Protein AF-A0A5E4MPP3-F1 (afdb_monomer_lite)

Radius of gyration: 23.1 Å; chains: 1; bounding box: 56×29×76 Å

Foldseek 3Di:
DDDDDDPPPPQPLVLLVVLLVLLVVLLVVLVVVLVVLVVVLVVLVVVLVVCVVVVNVVSNVVSVVVNVVSVVVSVVSVLLNVLSVVLSVVSVVQSVCCVVVVDGDDDPSNVVSLVVNCVPVSCVVVSVVSNVVVVVSVVVPPPPPPVPCVVPPD

Structure (mmCIF, N/CA/C/O backbone):
data_AF-A0A5E4MPP3-F1
#
_entry.id   AF-A0A5E4MPP3-F1
#
loop_
_atom_site.group_PDB
_atom_site.id
_atom_site.type_symbol
_atom_site.label_atom_id
_atom_site.label_alt_id
_atom_site.label_comp_id
_atom_site.label_asym_id
_atom_site.label_entity_id
_atom_site.label_seq_id
_atom_site.pdbx_PDB_ins_code
_atom_site.Cartn_x
_atom_site.Cartn_y
_atom_site.Cartn_z
_atom_site.occupancy
_atom_site.B_iso_or_equiv
_atom_site.auth_seq_id
_atom_site.auth_comp_id
_atom_site.auth_asym_id
_atom_site.auth_atom_id
_atom_site.pdbx_PDB_model_num
ATOM 1 N N . MET A 1 1 ? -1.060 10.242 -46.565 1.00 52.41 1 MET A N 1
ATOM 2 C CA . MET A 1 1 ? -0.555 8.881 -46.839 1.00 52.41 1 MET A CA 1
ATOM 3 C C . MET A 1 1 ? 0.912 8.825 -46.458 1.00 52.41 1 MET A C 1
ATOM 5 O O . MET A 1 1 ? 1.681 9.625 -46.965 1.00 52.41 1 MET A O 1
ATOM 9 N N . GLY A 1 2 ? 1.264 7.917 -45.549 1.00 46.19 2 GLY A N 1
ATOM 10 C CA . GLY A 1 2 ? 2.631 7.573 -45.166 1.00 46.19 2 GLY A CA 1
ATOM 11 C C . GLY A 1 2 ? 2.669 6.066 -44.947 1.00 46.19 2 GLY A C 1
ATOM 12 O O . GLY A 1 2 ? 2.294 5.573 -43.889 1.00 46.19 2 GLY A O 1
ATOM 13 N N . ILE A 1 3 ? 2.994 5.353 -46.019 1.00 59.06 3 ILE A N 1
ATOM 14 C CA . ILE A 1 3 ? 3.207 3.909 -46.103 1.00 59.06 3 ILE A CA 1
ATOM 15 C C . ILE A 1 3 ? 4.475 3.587 -45.306 1.00 59.06 3 ILE A C 1
ATOM 17 O O . ILE A 1 3 ? 5.528 4.059 -45.695 1.00 59.06 3 ILE A O 1
ATOM 21 N N . PHE A 1 4 ? 4.360 2.882 -44.176 1.00 52.72 4 PHE A N 1
ATOM 22 C CA . PHE A 1 4 ? 5.320 1.917 -43.597 1.00 52.72 4 PHE A CA 1
ATOM 23 C C . PHE A 1 4 ? 4.838 1.550 -42.182 1.00 52.72 4 PHE A C 1
ATOM 25 O O . PHE A 1 4 ? 5.167 2.173 -41.175 1.00 52.72 4 PHE A O 1
ATOM 32 N N . GLY A 1 5 ? 3.985 0.524 -42.132 1.00 47.00 5 GLY A N 1
ATOM 33 C CA . GLY A 1 5 ? 3.355 -0.009 -40.929 1.00 47.00 5 GLY A CA 1
ATOM 34 C C . GLY A 1 5 ? 4.298 -0.819 -40.039 1.00 47.00 5 GLY A C 1
ATOM 35 O O . GLY A 1 5 ? 4.277 -2.046 -40.054 1.00 47.00 5 GLY A O 1
ATOM 36 N N . LYS A 1 6 ? 5.045 -0.126 -39.182 1.00 43.94 6 LYS A N 1
ATOM 37 C CA . LYS A 1 6 ? 5.347 -0.590 -37.823 1.00 43.94 6 LYS A CA 1
ATOM 38 C C . LYS A 1 6 ? 5.128 0.609 -36.915 1.00 43.94 6 LYS A C 1
ATOM 40 O O . LYS A 1 6 ? 5.858 1.587 -37.025 1.00 43.94 6 LYS A O 1
ATOM 45 N N . SER A 1 7 ? 4.135 0.550 -36.026 1.00 42.84 7 SER A N 1
ATOM 46 C CA . SER A 1 7 ? 4.145 1.412 -34.840 1.00 42.84 7 SER A CA 1
ATOM 47 C C . SER A 1 7 ? 5.565 1.352 -34.265 1.00 42.84 7 SER A C 1
ATOM 49 O O . SER A 1 7 ? 6.038 0.223 -34.069 1.00 42.84 7 SER A O 1
ATOM 51 N N . PRO A 1 8 ? 6.274 2.478 -34.054 1.00 46.84 8 PRO A N 1
ATOM 52 C CA . PRO A 1 8 ? 7.592 2.422 -33.452 1.00 46.84 8 PRO A CA 1
ATOM 53 C C . PRO A 1 8 ? 7.406 1.661 -32.152 1.00 46.84 8 PRO A C 1
ATOM 55 O O . PRO A 1 8 ? 6.555 2.016 -31.336 1.00 46.84 8 PRO A O 1
ATOM 58 N N . SER A 1 9 ? 8.115 0.549 -32.004 1.00 55.56 9 SER A N 1
ATOM 59 C CA . SER A 1 9 ? 8.297 -0.068 -30.704 1.00 55.56 9 SER A CA 1
ATOM 60 C C . SER A 1 9 ? 8.661 1.061 -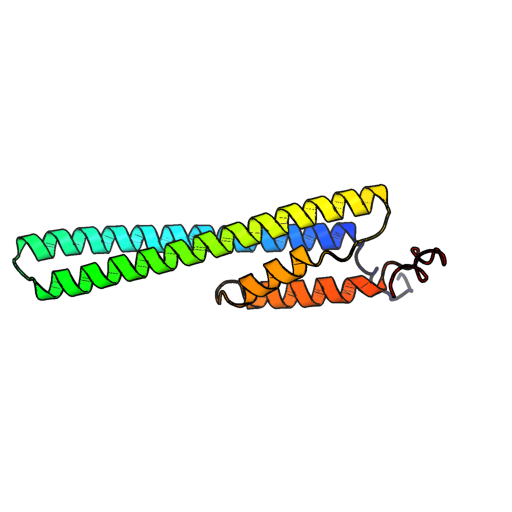29.745 1.00 55.56 9 SER A C 1
ATOM 62 O O . SER A 1 9 ? 9.710 1.670 -29.951 1.00 55.56 9 SER A O 1
ATOM 64 N N . ALA A 1 10 ? 7.749 1.420 -28.832 1.00 62.19 10 ALA A N 1
ATOM 65 C CA . ALA A 1 10 ? 7.869 2.651 -28.054 1.00 62.19 10 ALA A CA 1
ATOM 66 C C . ALA A 1 10 ? 9.286 2.765 -27.479 1.00 62.19 10 ALA A C 1
ATOM 68 O O . ALA A 1 10 ? 9.824 1.757 -27.010 1.00 62.19 10 ALA A O 1
ATOM 69 N N . ASP A 1 11 ? 9.896 3.951 -27.573 1.00 78.69 11 ASP A N 1
ATOM 70 C CA . ASP A 1 11 ? 11.254 4.191 -27.077 1.00 78.69 11 ASP A CA 1
ATOM 71 C C . ASP A 1 11 ? 11.355 3.623 -25.647 1.00 78.69 11 ASP A C 1
ATOM 73 O O . ASP A 1 11 ? 10.493 3.930 -24.814 1.00 78.69 11 ASP A O 1
ATOM 77 N N . PRO A 1 12 ? 12.359 2.785 -25.323 1.00 78.69 12 PRO A N 1
ATOM 78 C CA . PRO A 1 12 ? 12.563 2.274 -23.970 1.00 78.69 12 PRO A CA 1
ATOM 79 C C . PRO A 1 12 ? 12.476 3.357 -22.885 1.00 78.69 12 PRO A C 1
ATOM 81 O O . PRO A 1 12 ? 11.979 3.105 -21.786 1.00 78.69 12 PRO A O 1
ATOM 84 N N . LYS A 1 13 ? 12.892 4.594 -23.192 1.00 82.50 13 LYS A N 1
ATOM 85 C CA . LYS A 1 13 ? 12.751 5.735 -22.274 1.00 82.50 13 LYS A CA 1
ATOM 86 C C . LYS A 1 13 ? 11.291 6.128 -22.046 1.00 82.50 13 LYS A C 1
ATOM 88 O O . LYS A 1 13 ? 10.925 6.470 -20.921 1.00 82.50 13 LYS A O 1
ATOM 93 N N . GLU A 1 14 ? 10.459 6.107 -23.082 1.00 85.56 14 GLU A N 1
ATOM 94 C CA . GLU A 1 14 ? 9.022 6.378 -22.981 1.00 85.56 14 GLU A CA 1
ATOM 95 C C . GLU A 1 14 ? 8.295 5.267 -22.226 1.00 85.56 14 GLU A C 1
ATOM 97 O O . GLU A 1 14 ? 7.483 5.561 -21.349 1.00 85.56 14 GLU A O 1
ATOM 102 N N . GLN A 1 15 ? 8.663 4.007 -22.465 1.00 85.12 15 GLN A N 1
ATOM 103 C CA . GLN A 1 15 ? 8.113 2.857 -21.742 1.00 85.12 15 GLN A CA 1
ATOM 104 C C . GLN A 1 15 ? 8.405 2.947 -20.236 1.00 85.12 15 GLN A C 1
ATOM 106 O O . GLN A 1 15 ? 7.487 2.874 -19.418 1.00 85.12 15 GLN A O 1
ATOM 111 N N . VAL A 1 16 ? 9.656 3.223 -19.845 1.00 85.75 16 VAL A N 1
ATOM 112 C CA . VAL A 1 16 ? 10.022 3.407 -18.427 1.00 85.75 16 VAL A CA 1
ATOM 113 C C . VAL A 1 16 ? 9.278 4.587 -17.796 1.00 85.75 16 VAL A C 1
ATOM 115 O O . VAL A 1 16 ? 8.835 4.499 -16.645 1.00 85.75 16 VAL A O 1
ATOM 118 N N . LYS A 1 17 ? 9.088 5.691 -18.532 1.00 88.19 17 LYS A N 1
ATOM 119 C CA . LYS A 1 17 ? 8.277 6.829 -18.064 1.00 88.19 17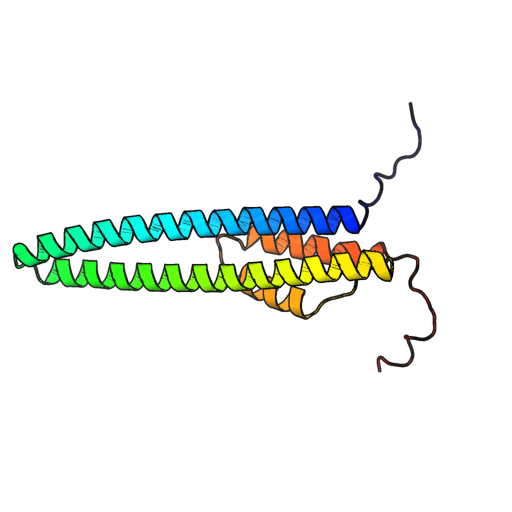 LYS A CA 1
ATOM 120 C C . LYS A 1 17 ? 6.815 6.428 -17.859 1.00 88.19 17 LYS A C 1
ATOM 122 O O . LYS A 1 17 ? 6.227 6.798 -16.840 1.00 88.19 17 LYS A O 1
ATOM 127 N N . GLN A 1 18 ? 6.239 5.657 -18.778 1.00 90.00 18 GLN A N 1
ATOM 128 C CA . GLN A 1 18 ? 4.862 5.176 -18.689 1.00 90.00 18 GLN A CA 1
ATOM 129 C C . GLN A 1 18 ? 4.666 4.235 -17.494 1.00 90.00 18 GLN A C 1
ATOM 131 O O . GLN A 1 18 ? 3.718 4.412 -16.722 1.00 90.00 18 GLN A O 1
ATOM 136 N N . TRP A 1 19 ? 5.587 3.298 -17.270 1.00 88.75 19 TRP A N 1
ATOM 137 C CA . TRP A 1 19 ? 5.557 2.415 -16.102 1.00 88.75 19 TRP A CA 1
ATOM 138 C C . TRP A 1 19 ? 5.689 3.202 -14.801 1.00 88.75 19 TRP A C 1
ATOM 140 O O . TRP A 1 19 ? 4.885 3.024 -13.888 1.00 88.75 19 TRP A O 1
ATOM 150 N N . THR A 1 20 ? 6.629 4.150 -14.741 1.00 90.38 20 THR A N 1
ATOM 151 C CA . THR A 1 20 ? 6.815 5.032 -13.576 1.00 90.38 20 THR A CA 1
ATOM 152 C C . THR A 1 20 ? 5.552 5.845 -13.278 1.00 90.38 20 THR A C 1
ATOM 154 O O . THR A 1 20 ? 5.161 5.989 -12.119 1.00 90.38 20 THR A O 1
ATOM 157 N N . SER A 1 21 ? 4.883 6.357 -14.316 1.00 92.62 21 SER A N 1
ATOM 158 C CA . SER A 1 21 ? 3.613 7.080 -14.191 1.00 92.62 21 SER A CA 1
ATOM 159 C C . SER A 1 21 ? 2.500 6.177 -13.657 1.00 92.62 21 SER A C 1
ATOM 161 O O . SER A 1 21 ? 1.772 6.563 -12.742 1.00 92.62 21 SER A O 1
ATOM 163 N N . THR A 1 22 ? 2.407 4.949 -14.167 1.00 91.69 22 THR A N 1
ATOM 164 C CA . THR A 1 22 ? 1.403 3.964 -13.742 1.00 91.69 22 THR A CA 1
ATOM 165 C C . THR A 1 22 ? 1.607 3.563 -12.283 1.00 91.69 22 THR A C 1
ATOM 167 O O . THR A 1 22 ? 0.679 3.683 -11.488 1.00 91.69 22 THR A O 1
ATOM 170 N N . ILE A 1 23 ? 2.834 3.213 -11.885 1.00 91.12 23 ILE A N 1
ATOM 171 C CA . ILE A 1 23 ? 3.184 2.887 -10.492 1.00 91.12 23 ILE A CA 1
ATOM 172 C C . ILE A 1 23 ? 2.841 4.053 -9.556 1.00 91.12 23 ILE A C 1
ATOM 174 O O . ILE A 1 23 ? 2.284 3.852 -8.478 1.00 91.12 23 ILE A O 1
ATOM 178 N N . ARG A 1 24 ? 3.111 5.294 -9.977 1.00 92.06 24 ARG A N 1
ATOM 179 C CA . ARG A 1 24 ? 2.779 6.483 -9.185 1.00 92.06 24 ARG A CA 1
ATOM 180 C C . ARG A 1 24 ? 1.267 6.665 -9.016 1.00 92.06 24 ARG A C 1
ATOM 182 O O . ARG A 1 24 ? 0.823 7.010 -7.923 1.00 92.06 24 ARG A O 1
ATOM 189 N N . LYS A 1 25 ? 0.473 6.415 -10.063 1.00 92.69 25 LYS A N 1
ATOM 190 C CA . LYS A 1 25 ? -0.998 6.447 -9.989 1.00 92.69 25 LYS A CA 1
ATOM 191 C C . LYS A 1 25 ? -1.536 5.393 -9.020 1.00 92.69 25 LYS A C 1
ATOM 193 O O . LYS A 1 25 ? -2.377 5.724 -8.188 1.00 92.69 25 LYS A O 1
ATOM 198 N N . GLU A 1 26 ? -1.024 4.165 -9.082 1.00 90.75 26 GLU A N 1
ATOM 199 C CA . GLU A 1 26 ? -1.405 3.096 -8.148 1.00 90.75 26 GLU A CA 1
ATOM 200 C C . GLU A 1 26 ? -0.999 3.428 -6.701 1.00 90.75 26 GLU A C 1
ATOM 202 O O . GLU A 1 26 ? -1.785 3.225 -5.775 1.00 90.75 26 GLU A O 1
ATOM 207 N N . SER A 1 27 ? 0.159 4.066 -6.500 1.00 92.06 27 SER A N 1
ATOM 208 C CA . SER A 1 27 ? 0.590 4.556 -5.182 1.00 92.06 27 SER A CA 1
ATOM 209 C C . SER A 1 27 ? -0.395 5.557 -4.570 1.00 92.06 27 SER A C 1
ATOM 211 O O . SER A 1 27 ? -0.771 5.431 -3.402 1.00 92.06 27 SER A O 1
ATOM 213 N N . TYR A 1 28 ? -0.926 6.487 -5.371 1.00 93.31 28 TYR A N 1
ATOM 214 C CA . TYR A 1 28 ? -1.957 7.416 -4.901 1.00 93.31 28 TYR A CA 1
ATOM 215 C C . TYR A 1 28 ? -3.299 6.743 -4.588 1.00 93.31 28 TYR A C 1
ATOM 217 O O . TYR A 1 28 ? -4.020 7.209 -3.700 1.00 93.31 28 TYR A O 1
ATOM 225 N N . LYS A 1 29 ? -3.648 5.652 -5.281 1.00 92.06 29 LYS A N 1
ATOM 226 C CA . LYS A 1 29 ? -4.844 4.864 -4.946 1.00 92.06 29 LYS A CA 1
ATOM 227 C C . LYS A 1 29 ? -4.698 4.214 -3.573 1.00 92.06 29 LYS A C 1
ATOM 229 O O . LYS A 1 29 ? -5.626 4.333 -2.772 1.00 92.06 29 LYS A O 1
ATOM 234 N N . LEU A 1 30 ? -3.533 3.634 -3.265 1.00 91.81 30 LEU A N 1
ATOM 235 C CA . LEU A 1 30 ? -3.274 3.089 -1.929 1.00 91.81 30 LEU A CA 1
ATOM 236 C C . LEU A 1 30 ? -3.340 4.177 -0.852 1.00 91.81 30 LEU A C 1
ATOM 238 O O . LEU A 1 30 ? -3.968 3.972 0.183 1.00 91.81 30 LEU A O 1
ATOM 242 N N . ASP A 1 31 ? -2.784 5.366 -1.104 1.00 93.75 31 ASP A N 1
ATOM 243 C CA . ASP A 1 31 ? -2.887 6.492 -0.162 1.00 93.75 31 ASP A CA 1
ATOM 244 C C . ASP A 1 31 ? -4.337 6.915 0.098 1.00 93.75 31 ASP A C 1
ATOM 246 O O . ASP A 1 31 ? -4.718 7.214 1.236 1.00 93.75 31 ASP A O 1
ATOM 250 N N . ARG A 1 32 ? -5.178 6.913 -0.941 1.00 94.88 32 ARG A N 1
ATOM 251 C CA . ARG A 1 32 ? -6.612 7.180 -0.793 1.00 94.88 32 ARG A CA 1
ATOM 252 C C . ARG A 1 32 ? -7.298 6.093 0.039 1.00 94.88 32 ARG A C 1
ATOM 254 O O . ARG A 1 32 ? -8.121 6.435 0.886 1.00 94.88 32 ARG A O 1
ATOM 261 N N . GLN A 1 33 ? -6.958 4.822 -0.168 1.00 93.06 33 GLN A N 1
ATOM 262 C CA . GLN A 1 33 ? -7.509 3.708 0.611 1.00 93.06 33 GLN A CA 1
ATOM 263 C C . GLN A 1 33 ? -7.089 3.771 2.080 1.00 93.06 33 GLN A C 1
ATOM 265 O O . GLN A 1 33 ? -7.950 3.663 2.949 1.00 93.06 33 GLN A O 1
ATOM 270 N N . ILE A 1 34 ? -5.811 4.046 2.366 1.00 95.06 34 ILE A N 1
ATOM 271 C CA . ILE A 1 34 ? -5.305 4.224 3.736 1.00 95.06 34 ILE A CA 1
ATOM 272 C C . ILE A 1 34 ? -6.100 5.321 4.452 1.00 95.06 34 ILE A C 1
ATOM 274 O O . ILE A 1 34 ? -6.630 5.091 5.537 1.00 95.06 34 ILE A O 1
ATOM 278 N N . ARG A 1 35 ? -6.266 6.491 3.819 1.00 96.38 35 ARG A N 1
ATOM 279 C CA . ARG A 1 35 ? -7.068 7.593 4.381 1.00 96.38 35 ARG A CA 1
ATOM 280 C C . ARG A 1 35 ? -8.545 7.227 4.540 1.00 96.38 35 ARG A C 1
ATOM 282 O O . ARG A 1 35 ? -9.204 7.710 5.457 1.00 96.38 35 ARG A O 1
ATOM 289 N N . GLY A 1 36 ? -9.085 6.406 3.641 1.00 96.12 36 GLY A N 1
ATOM 290 C CA . GLY A 1 36 ? -10.438 5.861 3.744 1.00 96.12 36 GLY A CA 1
ATOM 291 C C . GLY A 1 36 ? -10.613 5.025 5.009 1.00 96.12 36 GLY A C 1
ATOM 292 O O . GLY A 1 36 ? -11.487 5.328 5.816 1.00 96.12 36 GLY A O 1
ATOM 293 N N . ILE A 1 37 ? -9.731 4.045 5.211 1.00 95.12 37 ILE A N 1
ATOM 294 C CA . ILE A 1 37 ? -9.776 3.127 6.356 1.00 95.12 37 ILE A CA 1
ATOM 295 C C . ILE A 1 37 ? -9.517 3.873 7.668 1.00 95.12 37 ILE A C 1
ATOM 297 O O . ILE A 1 37 ? -10.235 3.650 8.633 1.00 95.12 37 ILE A O 1
ATOM 301 N N . GLN A 1 38 ? -8.566 4.810 7.708 1.00 95.94 38 GLN A N 1
ATOM 302 C CA . GLN A 1 38 ? -8.294 5.616 8.908 1.00 95.94 38 GLN A CA 1
ATOM 303 C C . GLN A 1 38 ? -9.506 6.444 9.353 1.00 95.94 38 GLN A C 1
ATOM 305 O O . GLN A 1 38 ? -9.779 6.559 10.547 1.00 95.94 38 GLN A O 1
ATOM 310 N N . ARG A 1 39 ? -10.260 7.015 8.403 1.00 96.50 39 ARG A N 1
ATOM 311 C CA . ARG A 1 39 ? -11.496 7.742 8.729 1.00 96.50 39 ARG A CA 1
ATOM 312 C C . ARG A 1 39 ? -12.567 6.816 9.290 1.00 96.50 39 ARG A C 1
ATOM 314 O O . ARG A 1 39 ? -13.292 7.227 10.190 1.00 96.50 39 ARG A O 1
ATOM 321 N N . GLU A 1 40 ? -12.666 5.599 8.768 1.00 95.06 40 GLU A N 1
ATOM 322 C CA . GLU A 1 40 ? -13.620 4.614 9.269 1.00 95.06 40 GLU A CA 1
ATOM 323 C C . GLU A 1 40 ? -13.212 4.086 10.653 1.00 95.06 40 GLU A C 1
ATOM 325 O O . GLU A 1 40 ? -14.048 4.033 11.551 1.00 95.06 40 GLU A O 1
ATOM 330 N N . GLU A 1 41 ? -11.917 3.834 10.886 1.00 94.88 41 GLU A N 1
ATOM 331 C CA . GLU A 1 41 ? -11.377 3.478 12.208 1.00 94.88 41 GLU A CA 1
ATOM 332 C C . GLU A 1 41 ? -11.727 4.547 13.257 1.00 94.88 41 GLU A C 1
ATOM 334 O O . GLU A 1 41 ? -12.139 4.214 14.369 1.00 94.88 41 GLU A O 1
ATOM 339 N N . GLU A 1 42 ? -11.636 5.835 12.909 1.00 95.94 42 GLU A N 1
ATOM 340 C CA . GLU A 1 42 ? -11.984 6.922 13.829 1.00 95.94 42 GLU A CA 1
ATOM 341 C C . GLU A 1 42 ? -13.487 6.957 14.159 1.00 95.94 42 GLU A C 1
ATOM 343 O O . GLU A 1 42 ? -13.857 7.229 15.304 1.00 95.94 42 GLU A O 1
ATOM 348 N N . LYS A 1 43 ? -14.373 6.625 13.208 1.00 95.94 43 LYS A N 1
ATOM 349 C CA . LYS A 1 43 ? -15.812 6.474 13.493 1.00 95.94 43 LYS A CA 1
ATOM 350 C C . LYS A 1 43 ? -16.067 5.297 14.430 1.00 95.94 43 LYS A C 1
ATOM 352 O O . LYS A 1 43 ? -16.737 5.471 15.444 1.00 95.94 43 LYS A O 1
ATOM 357 N N . VAL A 1 44 ? -15.468 4.138 14.147 1.00 95.56 44 VAL A N 1
ATOM 358 C CA . VAL A 1 44 ? -15.572 2.934 14.990 1.00 95.56 44 VAL A CA 1
ATOM 359 C C . VAL A 1 44 ? -15.080 3.226 16.410 1.00 95.56 44 VAL A C 1
ATOM 361 O O . VAL A 1 44 ? -15.710 2.823 17.387 1.00 95.56 44 VAL A O 1
ATOM 364 N N . LYS A 1 45 ? -14.004 4.006 16.551 1.00 95.25 45 LYS A N 1
ATOM 365 C CA . LYS A 1 45 ? -13.480 4.447 17.849 1.00 95.25 45 LYS A CA 1
ATOM 366 C C . LYS A 1 45 ? -14.469 5.331 18.613 1.00 95.25 45 LYS A C 1
ATOM 368 O O . LYS A 1 45 ? -14.581 5.187 19.831 1.00 95.25 45 LYS A O 1
ATOM 373 N N . ARG A 1 46 ? -15.194 6.230 17.936 1.00 95.56 46 ARG A N 1
ATOM 374 C CA . ARG A 1 46 ? -16.265 7.036 18.556 1.00 95.56 46 ARG A CA 1
ATOM 375 C C . ARG A 1 46 ? -17.423 6.151 19.010 1.00 95.56 46 ARG A C 1
ATOM 377 O O . ARG A 1 46 ? -17.788 6.210 20.182 1.00 95.56 46 ARG A O 1
ATOM 384 N N . SER A 1 47 ? -17.904 5.260 18.144 1.00 93.31 47 SER A N 1
ATOM 385 C CA . SER A 1 47 ? -18.970 4.307 18.477 1.00 93.31 47 SER A CA 1
ATOM 386 C C . SER A 1 47 ? -18.587 3.385 19.639 1.00 93.31 47 SER A C 1
ATOM 388 O O . SER A 1 47 ? -19.415 3.102 20.500 1.00 93.31 47 SER A O 1
ATOM 390 N N . MET A 1 48 ? -17.319 2.972 19.733 1.00 94.06 48 MET A N 1
ATOM 391 C CA . MET A 1 48 ? -16.820 2.170 20.853 1.00 94.06 48 MET A CA 1
ATOM 392 C C . MET A 1 48 ? -16.843 2.951 22.172 1.00 94.06 48 MET A C 1
ATOM 394 O O . MET A 1 48 ? -17.234 2.401 23.198 1.00 94.06 48 MET A O 1
ATOM 398 N N . LYS A 1 49 ? -16.476 4.241 22.162 1.00 94.56 49 LYS A N 1
ATOM 399 C CA . LYS A 1 49 ? -16.573 5.100 23.356 1.00 94.56 49 LYS A CA 1
ATOM 400 C C . LYS A 1 49 ? -18.023 5.277 23.810 1.00 94.56 49 LYS A C 1
ATOM 402 O O . LYS A 1 49 ? -18.291 5.263 25.007 1.00 94.56 49 LYS A O 1
ATOM 407 N N . GLU A 1 50 ? -18.955 5.437 22.875 1.00 94.44 50 GLU A N 1
ATOM 408 C CA . GLU A 1 50 ? -20.386 5.539 23.180 1.00 94.44 50 GLU A CA 1
ATOM 409 C C . GLU A 1 50 ? -20.954 4.227 23.732 1.00 94.44 50 GLU A C 1
ATOM 411 O O . GLU A 1 50 ? -21.671 4.243 24.731 1.00 94.44 50 GLU A O 1
ATOM 416 N N . ALA A 1 51 ? -20.595 3.086 23.136 1.00 92.25 51 ALA A N 1
ATOM 417 C CA . ALA A 1 51 ? -20.982 1.764 23.626 1.00 92.25 51 ALA A CA 1
ATOM 418 C C . ALA A 1 51 ? -20.411 1.477 25.026 1.00 92.25 51 ALA A C 1
ATOM 420 O O . ALA A 1 51 ? -21.113 0.920 25.871 1.00 92.25 51 ALA A O 1
ATOM 421 N N . ALA A 1 52 ? -19.182 1.928 25.299 1.00 93.75 52 ALA A N 1
ATOM 422 C CA . ALA A 1 52 ? -18.554 1.802 26.610 1.00 93.75 52 ALA A CA 1
ATOM 423 C C . ALA A 1 52 ? -19.305 2.597 27.688 1.00 93.75 52 ALA A C 1
ATOM 425 O O . ALA A 1 52 ? -19.536 2.068 28.773 1.00 93.75 52 ALA A O 1
ATOM 426 N N . LYS A 1 53 ? -19.763 3.822 27.381 1.00 94.81 53 LYS A N 1
ATOM 427 C CA . LYS A 1 53 ? -20.600 4.620 28.300 1.00 94.81 53 LYS A CA 1
ATOM 428 C C . LYS A 1 53 ? -21.932 3.940 28.628 1.00 94.81 53 LYS A C 1
ATOM 430 O O . LYS A 1 53 ? -22.441 4.115 29.727 1.00 94.81 53 LYS A O 1
ATOM 435 N N . LYS A 1 54 ? -22.486 3.168 27.689 1.00 93.69 54 LYS A N 1
ATOM 436 C CA . LYS A 1 54 ? -23.738 2.411 27.863 1.00 93.69 54 LYS A CA 1
ATOM 437 C C . LYS A 1 54 ? -23.551 1.082 28.612 1.00 93.69 54 LYS A C 1
ATOM 439 O O . LYS A 1 54 ? -24.538 0.418 28.891 1.00 93.69 54 LYS A O 1
ATOM 444 N N . GLY A 1 55 ? -22.314 0.674 28.918 1.00 91.31 55 GLY A N 1
ATOM 445 C CA . GLY A 1 55 ? -22.024 -0.578 29.628 1.00 91.31 55 GLY A CA 1
ATOM 446 C C . GLY A 1 55 ? -22.101 -1.850 28.771 1.00 91.31 55 GLY A C 1
ATOM 447 O O . GLY A 1 55 ? -21.963 -2.952 29.300 1.00 91.31 55 GLY A O 1
ATOM 448 N N . ASN A 1 56 ? -22.258 -1.727 27.448 1.00 91.69 56 ASN A N 1
ATOM 449 C CA . ASN A 1 56 ? -22.414 -2.867 26.539 1.00 91.69 56 ASN A CA 1
ATOM 450 C C . ASN A 1 56 ? -21.057 -3.502 26.192 1.00 91.69 56 ASN A C 1
ATOM 452 O O . ASN A 1 56 ? -20.441 -3.177 25.173 1.00 91.69 56 ASN A O 1
ATOM 456 N N . LYS A 1 57 ? -20.587 -4.423 27.041 1.00 91.94 57 LYS A N 1
ATOM 457 C CA . LYS A 1 57 ? -19.275 -5.083 26.897 1.00 91.94 57 LYS A CA 1
ATOM 458 C C . LYS A 1 57 ? -19.129 -5.870 25.590 1.00 91.94 57 LYS A C 1
ATOM 460 O O . LYS A 1 57 ? -18.091 -5.753 24.940 1.00 91.94 57 LYS A O 1
ATOM 465 N N . ASP A 1 58 ? -20.160 -6.596 25.163 1.00 93.19 58 ASP A N 1
ATOM 466 C CA . ASP A 1 58 ? -20.095 -7.430 23.951 1.00 93.19 58 ASP A CA 1
ATOM 467 C C . ASP A 1 58 ? -19.894 -6.593 22.682 1.00 93.19 58 ASP A C 1
ATOM 469 O O . ASP A 1 58 ? -19.062 -6.910 21.829 1.00 93.19 58 ASP A O 1
ATOM 473 N N . VAL A 1 59 ? -20.586 -5.452 22.602 1.00 93.06 59 VAL A N 1
ATOM 474 C CA . VAL A 1 59 ? -20.446 -4.492 21.498 1.00 93.06 59 VAL A CA 1
ATOM 475 C C . VAL A 1 59 ? -19.034 -3.904 21.476 1.00 93.06 59 VAL A C 1
ATOM 477 O O . VAL A 1 59 ? -18.412 -3.832 20.416 1.00 93.06 59 VAL A O 1
ATOM 480 N N . CYS A 1 60 ? -18.479 -3.548 22.638 1.00 92.81 60 CYS A N 1
ATOM 481 C CA . CYS A 1 60 ? -17.103 -3.060 22.739 1.00 92.81 60 CYS A CA 1
ATOM 482 C C . CYS A 1 60 ? -16.075 -4.092 22.252 1.00 92.81 60 CYS A C 1
ATOM 484 O O . CYS A 1 60 ? -15.129 -3.718 21.562 1.00 92.81 60 CYS A O 1
ATOM 486 N N . ILE A 1 61 ? -16.264 -5.383 22.553 1.00 95.12 61 ILE A N 1
ATOM 487 C CA . ILE A 1 61 ? -15.361 -6.454 22.098 1.00 95.12 61 ILE A CA 1
ATOM 488 C C . ILE A 1 61 ? -15.397 -6.588 20.570 1.00 95.12 61 ILE A C 1
ATOM 490 O O . ILE A 1 61 ? -14.345 -6.721 19.938 1.00 95.12 61 ILE A O 1
ATOM 494 N N . ILE A 1 62 ? -16.585 -6.535 19.962 1.00 95.38 62 ILE A N 1
ATOM 495 C CA . ILE A 1 62 ? -16.738 -6.613 18.502 1.00 95.38 62 ILE A CA 1
ATOM 496 C C . ILE A 1 62 ? -16.070 -5.407 17.829 1.00 95.38 62 ILE A C 1
ATOM 498 O O . ILE A 1 62 ? -15.262 -5.585 16.916 1.00 95.38 62 ILE A O 1
ATOM 502 N N . LEU A 1 63 ? -16.335 -4.191 18.317 1.00 94.38 63 LEU A N 1
ATOM 503 C CA . LEU A 1 63 ? -15.741 -2.963 17.775 1.00 94.38 63 LEU A CA 1
ATOM 504 C C . LEU A 1 63 ? -14.215 -2.932 17.954 1.00 94.38 63 LEU A C 1
ATOM 506 O O . LEU A 1 63 ? -13.494 -2.516 17.049 1.00 94.38 63 LEU A O 1
ATOM 510 N N . ALA A 1 64 ? -13.697 -3.438 19.075 1.00 94.56 64 ALA A N 1
ATOM 511 C CA . ALA A 1 64 ? -12.258 -3.550 19.300 1.00 94.56 64 ALA A CA 1
ATOM 512 C C . ALA A 1 64 ? -11.588 -4.507 18.299 1.00 94.56 64 ALA A C 1
ATOM 514 O O . ALA A 1 64 ? -10.532 -4.187 17.747 1.00 94.56 64 ALA A O 1
ATOM 515 N N . LYS A 1 65 ? -12.213 -5.659 18.008 1.00 96.38 65 LYS A N 1
ATOM 516 C CA . LYS A 1 65 ? -11.734 -6.581 16.962 1.00 96.38 65 LYS A CA 1
ATOM 517 C C . LYS A 1 65 ? -11.709 -5.904 15.591 1.00 96.38 65 LYS A C 1
ATOM 519 O O . LYS A 1 65 ? -10.769 -6.123 14.827 1.00 96.38 65 LYS A O 1
ATOM 524 N N . GLU A 1 66 ? -12.690 -5.058 15.296 1.00 95.00 66 GLU A N 1
ATOM 525 C CA . GLU A 1 66 ? -12.756 -4.325 14.030 1.00 95.00 66 GLU A CA 1
ATOM 526 C C . GLU A 1 66 ? -11.647 -3.269 13.891 1.00 95.00 66 GLU A C 1
ATOM 528 O O . GLU A 1 66 ? -11.019 -3.156 12.835 1.00 95.00 66 GLU A O 1
ATOM 533 N N . ILE A 1 67 ? -11.297 -2.579 14.983 1.00 95.56 67 ILE A N 1
ATOM 534 C CA . ILE A 1 67 ? -10.135 -1.675 15.026 1.00 95.56 67 ILE A CA 1
ATOM 535 C C . ILE A 1 67 ? -8.838 -2.447 14.745 1.00 95.56 67 ILE A C 1
ATOM 537 O O . ILE A 1 67 ? -8.009 -2.012 13.944 1.00 95.56 67 ILE A O 1
ATOM 541 N N . LEU A 1 68 ? -8.653 -3.625 15.352 1.00 96.44 68 LEU A N 1
ATOM 542 C CA . LEU A 1 68 ? -7.463 -4.451 15.108 1.00 96.44 68 LEU A CA 1
ATOM 543 C C . LEU A 1 68 ? -7.365 -4.913 13.646 1.00 96.44 68 LEU A C 1
ATOM 545 O O . LEU A 1 68 ? -6.277 -4.896 13.062 1.00 96.44 68 LEU A O 1
ATOM 549 N N . ARG A 1 69 ? -8.493 -5.287 13.029 1.00 95.62 69 ARG A N 1
ATOM 550 C CA . ARG A 1 69 ? -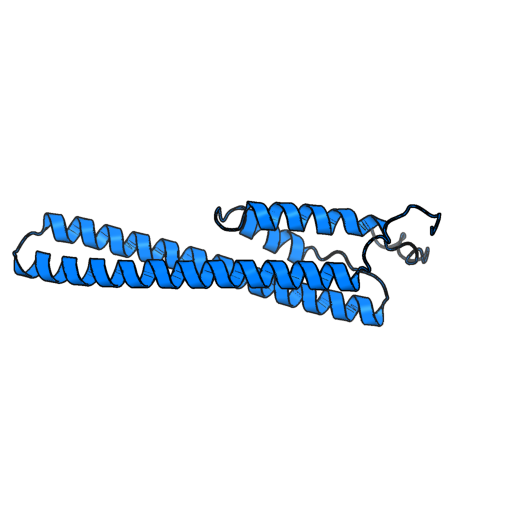8.556 -5.639 11.600 1.00 95.62 69 ARG A CA 1
ATOM 551 C C . ARG A 1 69 ? -8.221 -4.450 10.704 1.00 95.62 69 ARG A C 1
ATOM 553 O O . ARG A 1 69 ? -7.425 -4.607 9.773 1.00 95.62 69 ARG A O 1
ATOM 560 N N . SER A 1 70 ? -8.757 -3.271 11.015 1.00 95.69 70 SER A N 1
ATOM 561 C CA . SER A 1 70 ? -8.456 -2.021 10.305 1.00 95.69 70 SER A CA 1
ATOM 562 C C . SER A 1 70 ? -6.957 -1.720 10.331 1.00 95.69 70 SER A C 1
ATOM 564 O O . SER A 1 70 ? -6.337 -1.567 9.278 1.00 95.69 70 SER A O 1
ATOM 566 N N . ARG A 1 71 ? -6.327 -1.782 11.510 1.00 95.50 71 ARG A N 1
ATOM 567 C CA . ARG A 1 71 ? -4.877 -1.575 11.669 1.00 95.50 71 ARG A CA 1
ATOM 568 C C . ARG A 1 71 ? -4.037 -2.591 10.907 1.00 95.50 71 ARG A C 1
ATOM 570 O O . ARG A 1 71 ? -3.071 -2.220 10.243 1.00 95.50 71 ARG A O 1
ATOM 577 N N . LYS A 1 72 ? -4.411 -3.875 10.952 1.00 95.44 72 LYS A N 1
ATOM 578 C CA . LYS A 1 72 ? -3.722 -4.925 10.184 1.00 95.44 72 LYS A CA 1
ATOM 579 C C . LYS A 1 72 ? -3.793 -4.651 8.680 1.00 95.44 72 LYS A C 1
ATOM 581 O O . LYS A 1 72 ? -2.812 -4.877 7.975 1.00 95.44 72 LYS A O 1
ATOM 586 N N . THR A 1 73 ? -4.927 -4.151 8.199 1.00 93.19 73 THR A N 1
ATOM 587 C CA . THR A 1 73 ? -5.123 -3.778 6.791 1.00 93.19 73 THR A CA 1
ATOM 588 C C . THR A 1 73 ? -4.287 -2.555 6.421 1.00 93.19 73 THR A C 1
ATOM 590 O O . THR A 1 73 ? -3.556 -2.603 5.436 1.00 93.19 73 THR A O 1
ATOM 593 N N . ILE A 1 74 ? -4.285 -1.508 7.252 1.00 94.56 74 ILE A N 1
ATOM 594 C CA . ILE A 1 74 ? -3.432 -0.322 7.073 1.00 94.56 74 ILE A CA 1
ATOM 595 C C . ILE A 1 74 ? -1.950 -0.715 6.988 1.00 94.56 74 ILE A C 1
ATOM 597 O O . ILE A 1 74 ? -1.257 -0.285 6.067 1.00 94.56 74 ILE A O 1
ATOM 601 N N . ASN A 1 75 ? -1.469 -1.583 7.882 1.00 94.62 75 ASN A N 1
ATOM 602 C CA . ASN A 1 75 ? -0.077 -2.041 7.863 1.00 94.62 75 ASN A CA 1
ATOM 603 C C . ASN A 1 75 ? 0.277 -2.769 6.558 1.00 94.62 75 ASN A C 1
ATOM 605 O O . ASN A 1 75 ? 1.326 -2.498 5.978 1.00 94.62 75 ASN A O 1
ATOM 609 N N . LYS A 1 76 ? -0.610 -3.637 6.050 1.00 92.12 76 LYS A N 1
ATOM 610 C CA . LYS A 1 76 ? -0.423 -4.299 4.746 1.00 92.12 76 LYS A CA 1
ATOM 611 C C . LYS A 1 76 ? -0.389 -3.304 3.582 1.00 92.12 76 LYS A C 1
ATOM 613 O O . LYS A 1 76 ? 0.386 -3.471 2.641 1.00 92.12 76 LYS A O 1
ATOM 618 N N . LEU A 1 77 ? -1.217 -2.261 3.620 1.00 92.25 77 LEU A N 1
ATOM 619 C CA . LEU A 1 77 ? -1.206 -1.222 2.586 1.00 92.25 77 LEU A CA 1
ATOM 620 C C . LEU A 1 77 ? 0.088 -0.398 2.638 1.00 92.25 77 LEU A C 1
ATOM 622 O O . LEU A 1 77 ? 0.657 -0.091 1.591 1.00 92.25 77 LEU A O 1
ATOM 626 N N . TYR A 1 78 ? 0.614 -0.110 3.833 1.00 94.19 78 TYR A N 1
ATOM 627 C CA . TYR A 1 78 ? 1.913 0.548 3.979 1.00 94.19 78 TYR A CA 1
ATOM 628 C C . TYR A 1 78 ? 3.069 -0.303 3.449 1.00 94.19 78 TYR A C 1
ATOM 630 O O . TYR A 1 78 ? 3.898 0.230 2.714 1.00 94.19 78 TYR A O 1
ATOM 638 N N . THR A 1 79 ? 3.115 -1.609 3.734 1.00 92.25 79 THR A N 1
ATOM 639 C CA . THR A 1 79 ? 4.147 -2.491 3.152 1.00 92.25 79 THR A CA 1
ATOM 640 C C . THR A 1 79 ? 4.033 -2.564 1.629 1.00 92.25 79 THR A C 1
ATOM 642 O O . THR A 1 79 ? 5.027 -2.543 0.913 1.00 92.25 79 THR A O 1
ATOM 645 N N . SER A 1 80 ? 2.814 -2.561 1.096 1.00 91.06 80 SER A N 1
ATOM 646 C CA . SER A 1 80 ? 2.589 -2.508 -0.355 1.00 91.06 80 SER A CA 1
ATOM 647 C C . SER A 1 80 ? 3.115 -1.203 -0.966 1.00 91.06 80 SER A C 1
ATOM 649 O O . SER A 1 80 ? 3.741 -1.205 -2.029 1.00 91.06 80 SER A O 1
ATOM 651 N N . LYS A 1 81 ? 2.930 -0.079 -0.264 1.00 91.81 81 LYS A N 1
ATOM 652 C CA . LYS A 1 81 ? 3.460 1.228 -0.662 1.00 91.81 81 LYS A CA 1
ATOM 653 C C . LYS A 1 81 ? 4.986 1.272 -0.650 1.00 91.81 81 LYS A C 1
ATOM 655 O O . LYS A 1 81 ? 5.575 1.822 -1.581 1.00 91.81 81 LYS A O 1
ATOM 660 N N . THR A 1 82 ? 5.641 0.701 0.361 1.00 92.69 82 THR A N 1
ATOM 661 C CA . THR A 1 82 ? 7.111 0.668 0.400 1.00 92.69 82 THR A CA 1
ATOM 662 C C . THR A 1 82 ? 7.676 -0.133 -0.769 1.00 92.69 82 THR A C 1
ATOM 664 O O . THR A 1 82 ? 8.627 0.323 -1.406 1.00 92.69 82 THR A O 1
ATOM 667 N N . HIS A 1 83 ? 7.048 -1.254 -1.132 1.00 90.38 83 HIS A N 1
ATOM 668 C CA . HIS A 1 83 ? 7.455 -2.006 -2.315 1.00 90.38 83 HIS A CA 1
ATOM 669 C C . HIS A 1 83 ? 7.257 -1.209 -3.620 1.00 90.38 83 HIS A C 1
ATOM 671 O O . HIS A 1 83 ? 8.154 -1.206 -4.459 1.00 90.38 83 HIS A O 1
ATOM 677 N N . MET A 1 84 ? 6.157 -0.458 -3.785 1.00 90.25 84 MET A N 1
ATOM 678 C CA . MET A 1 84 ? 5.997 0.443 -4.944 1.00 90.25 84 MET A CA 1
ATOM 679 C C . MET A 1 84 ? 7.076 1.527 -5.009 1.00 90.25 84 MET A C 1
ATOM 681 O O . MET A 1 84 ? 7.576 1.828 -6.092 1.00 90.25 84 MET A O 1
ATOM 685 N N . ASN A 1 85 ? 7.451 2.107 -3.867 1.00 91.62 85 ASN A N 1
ATOM 686 C CA . ASN A 1 85 ? 8.507 3.118 -3.812 1.00 91.62 85 ASN A CA 1
ATOM 687 C C . ASN A 1 85 ? 9.873 2.531 -4.204 1.00 91.62 85 ASN A C 1
ATOM 689 O O . ASN A 1 85 ? 10.631 3.183 -4.921 1.00 91.62 85 ASN A O 1
ATOM 693 N N . SER A 1 86 ? 10.164 1.298 -3.778 1.00 91.38 86 SER A N 1
ATOM 694 C CA . SER A 1 86 ? 11.366 0.561 -4.187 1.00 91.38 86 SER A CA 1
ATOM 695 C C . SER A 1 86 ? 11.401 0.356 -5.706 1.00 91.38 86 SER A C 1
ATOM 697 O O . SER A 1 86 ? 12.369 0.762 -6.352 1.00 91.38 86 SER A O 1
ATOM 699 N N . ILE A 1 87 ? 10.304 -0.124 -6.305 1.00 89.75 87 ILE A N 1
ATOM 700 C CA . ILE A 1 87 ? 10.200 -0.285 -7.765 1.00 89.75 87 ILE A CA 1
ATOM 701 C C . ILE A 1 87 ? 10.363 1.068 -8.468 1.00 89.75 87 ILE A C 1
ATOM 703 O O . ILE A 1 87 ? 11.082 1.171 -9.457 1.00 89.75 87 ILE A O 1
ATOM 707 N N . GLN A 1 88 ? 9.749 2.138 -7.957 1.00 91.12 88 GLN A N 1
ATOM 708 C CA . GLN A 1 88 ? 9.889 3.477 -8.532 1.00 91.12 88 GLN A CA 1
ATOM 709 C C . GLN A 1 88 ? 11.350 3.957 -8.527 1.00 91.12 88 GLN A C 1
ATOM 711 O O . GLN A 1 88 ? 11.800 4.576 -9.494 1.00 91.12 88 GLN A O 1
ATOM 716 N N . MET A 1 89 ? 12.098 3.684 -7.456 1.00 91.12 89 MET A N 1
ATOM 717 C CA . MET A 1 89 ? 13.521 4.014 -7.368 1.00 91.12 89 MET A CA 1
ATOM 718 C C . MET A 1 89 ? 14.345 3.203 -8.370 1.00 91.12 89 MET A C 1
ATOM 720 O O . MET A 1 89 ? 15.162 3.769 -9.095 1.00 91.12 89 MET A O 1
ATOM 724 N N . GLN A 1 90 ? 14.069 1.907 -8.488 1.00 88.62 90 GLN A N 1
ATOM 725 C CA . GLN A 1 90 ? 14.728 1.046 -9.465 1.00 88.62 90 GLN A CA 1
ATOM 726 C C . GLN A 1 90 ? 14.409 1.466 -10.908 1.00 88.62 90 GLN A C 1
ATOM 728 O O . GLN A 1 90 ? 15.306 1.476 -11.744 1.00 88.62 90 GLN A O 1
ATOM 733 N N . MET A 1 91 ? 13.183 1.905 -11.211 1.00 88.00 91 MET A N 1
ATOM 734 C CA . MET A 1 91 ? 12.827 2.451 -12.531 1.00 88.00 91 MET A CA 1
ATOM 735 C C . MET A 1 91 ? 13.588 3.742 -12.853 1.00 88.00 91 MET A C 1
ATOM 737 O O . MET A 1 91 ? 14.038 3.933 -13.982 1.00 88.00 91 MET A O 1
ATOM 741 N N . LYS A 1 92 ? 13.789 4.625 -11.864 1.00 88.62 92 LYS A N 1
ATOM 742 C CA . LYS A 1 92 ? 14.653 5.805 -12.038 1.00 88.62 92 LYS A CA 1
ATOM 743 C C . LYS A 1 92 ? 16.096 5.401 -12.328 1.00 88.62 92 LYS A C 1
ATOM 745 O O . LYS A 1 92 ? 16.712 5.999 -13.204 1.00 88.62 92 LYS A O 1
ATOM 750 N N . ASN A 1 93 ? 16.605 4.379 -11.640 1.00 88.06 93 ASN A N 1
ATOM 751 C CA . ASN A 1 93 ? 17.930 3.833 -11.917 1.00 88.06 93 ASN A CA 1
ATOM 752 C C . ASN A 1 93 ? 18.021 3.280 -13.351 1.00 88.06 93 ASN A C 1
ATOM 754 O O . ASN A 1 93 ? 18.945 3.623 -14.082 1.00 88.06 93 ASN A O 1
ATOM 758 N N . GLN A 1 94 ? 17.015 2.523 -13.804 1.00 84.00 94 GLN A N 1
ATOM 759 C CA . GLN A 1 94 ? 16.944 2.028 -15.185 1.00 84.00 94 GLN A CA 1
ATOM 760 C C . GLN A 1 94 ? 16.932 3.158 -16.221 1.00 84.00 94 GLN A C 1
ATOM 762 O O . GLN A 1 94 ? 17.547 3.028 -17.274 1.00 84.00 94 GLN A O 1
ATOM 767 N N . LEU A 1 95 ? 16.294 4.296 -15.926 1.00 86.31 95 LEU A N 1
ATOM 768 C CA . LEU A 1 95 ? 16.343 5.468 -16.803 1.00 86.31 95 LEU A CA 1
ATOM 769 C C . LEU A 1 95 ? 17.752 6.080 -16.885 1.00 86.31 95 LEU A C 1
ATOM 771 O O . LEU A 1 95 ? 18.153 6.537 -17.955 1.00 86.31 95 LEU A O 1
ATOM 775 N N . SER A 1 96 ? 18.498 6.103 -15.778 1.00 86.88 96 SER A N 1
ATOM 776 C CA . SER A 1 96 ? 19.899 6.545 -15.767 1.00 86.88 96 SER A CA 1
ATOM 777 C C . SER A 1 96 ? 20.790 5.595 -16.569 1.00 86.88 96 SER A C 1
ATOM 779 O O . SER A 1 96 ? 21.547 6.058 -17.420 1.00 86.88 96 SER A O 1
ATOM 781 N N . ILE A 1 97 ? 20.625 4.281 -16.386 1.00 83.50 97 ILE A N 1
ATOM 782 C CA . ILE A 1 97 ? 21.326 3.253 -17.172 1.00 83.50 97 ILE A CA 1
ATOM 783 C C . ILE A 1 97 ? 20.999 3.411 -18.661 1.00 83.50 97 ILE A C 1
ATOM 785 O O . ILE A 1 97 ? 21.908 3.462 -19.480 1.00 83.50 97 ILE A O 1
ATOM 789 N N . LEU A 1 98 ? 19.731 3.623 -19.020 1.00 83.75 98 LEU A N 1
ATOM 790 C CA . LEU A 1 98 ? 19.312 3.890 -20.400 1.00 83.75 98 LEU A CA 1
ATOM 791 C C . LEU A 1 98 ? 19.963 5.135 -21.015 1.00 83.75 98 LEU A C 1
ATOM 793 O O . LEU A 1 98 ? 20.181 5.181 -22.223 1.00 83.75 98 LEU A O 1
ATOM 797 N N . ARG A 1 99 ? 20.227 6.177 -20.219 1.00 81.88 99 ARG A N 1
ATOM 798 C CA . ARG A 1 99 ? 20.906 7.392 -20.698 1.00 81.88 99 ARG A CA 1
ATOM 799 C C . ARG A 1 99 ? 22.394 7.162 -20.937 1.00 81.88 99 ARG A C 1
ATOM 801 O O . ARG A 1 99 ? 22.928 7.758 -21.861 1.00 81.88 99 ARG A O 1
ATOM 808 N N . MET A 1 100 ? 23.030 6.333 -20.113 1.00 81.38 100 MET A N 1
ATOM 809 C CA . MET A 1 100 ? 24.466 6.058 -20.180 1.00 81.38 100 MET A CA 1
ATOM 810 C C . MET A 1 100 ? 24.806 4.942 -21.172 1.00 81.38 100 MET A C 1
ATOM 812 O O . MET A 1 100 ? 25.636 5.127 -22.050 1.00 81.38 100 MET A O 1
ATOM 816 N N . ALA A 1 101 ? 24.159 3.786 -21.033 1.00 78.44 101 ALA A N 1
ATOM 817 C CA . ALA A 1 101 ? 24.460 2.559 -21.766 1.00 78.44 101 ALA A CA 1
ATOM 818 C C . ALA A 1 101 ? 23.547 2.332 -22.983 1.00 78.44 101 ALA A C 1
ATOM 820 O O . ALA A 1 101 ? 23.757 1.389 -23.741 1.00 78.44 101 ALA A O 1
ATOM 821 N N . GLY A 1 102 ? 22.494 3.142 -23.158 1.00 77.81 102 GLY A N 1
ATOM 822 C CA . GLY A 1 102 ? 21.541 3.003 -24.268 1.00 77.81 102 GLY A CA 1
ATOM 823 C C . GLY A 1 102 ? 20.657 1.751 -24.206 1.00 77.81 102 GLY A C 1
ATOM 824 O O . GLY A 1 102 ? 19.852 1.528 -25.108 1.00 77.81 102 GLY A O 1
ATOM 825 N N . S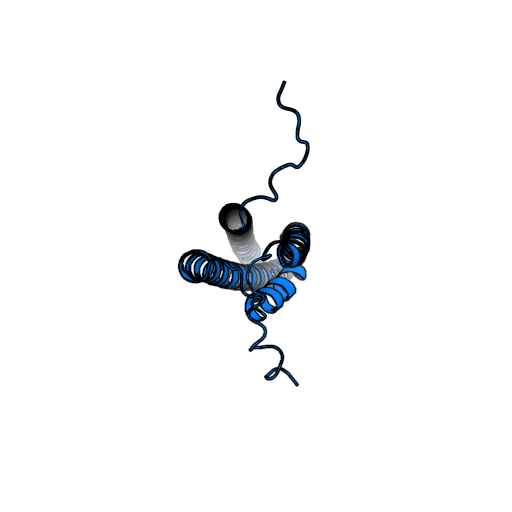ER A 1 103 ? 20.778 0.944 -23.150 1.00 74.31 103 SER A N 1
ATOM 826 C CA . SER A 1 103 ? 20.099 -0.341 -22.984 1.00 74.31 103 SER A CA 1
ATOM 827 C C . SER A 1 103 ? 19.388 -0.441 -21.632 1.00 74.31 103 SER A C 1
ATOM 829 O O . SER A 1 103 ? 19.739 0.239 -20.667 1.00 74.31 103 SER A O 1
ATOM 831 N N . LEU A 1 104 ? 18.343 -1.272 -21.573 1.00 75.12 104 LEU A N 1
ATOM 832 C CA . LEU A 1 104 ? 17.660 -1.621 -20.326 1.00 75.12 104 LEU A CA 1
ATOM 833 C C . LEU A 1 104 ? 18.288 -2.870 -19.721 1.00 75.12 104 LEU A C 1
ATOM 835 O O . LEU A 1 104 ? 18.366 -3.909 -20.380 1.00 75.12 104 LEU A O 1
ATOM 839 N N . GLN A 1 105 ? 18.660 -2.797 -18.446 1.00 74.12 105 GLN A N 1
ATOM 840 C CA . GLN A 1 105 ? 19.228 -3.931 -17.732 1.00 74.12 105 GLN A CA 1
ATOM 841 C C . GLN A 1 105 ? 18.129 -4.717 -17.009 1.00 74.12 105 GLN A C 1
ATOM 843 O O . GLN A 1 105 ? 17.183 -4.159 -16.448 1.00 74.12 105 GLN A O 1
ATOM 848 N N . LYS A 1 106 ? 18.250 -6.049 -16.987 1.00 70.88 106 LYS A N 1
ATOM 849 C CA . LYS A 1 106 ? 17.345 -6.902 -16.208 1.00 70.88 106 LYS A CA 1
ATOM 850 C C . LYS A 1 106 ? 17.625 -6.682 -14.721 1.00 70.88 106 LYS A C 1
ATOM 852 O O . LYS A 1 106 ? 18.693 -7.044 -14.243 1.00 70.88 106 LYS A O 1
ATOM 857 N N . SER A 1 107 ? 16.662 -6.129 -13.989 1.00 74.06 107 SER A N 1
ATOM 858 C CA . SER A 1 107 ? 16.736 -6.049 -12.529 1.00 74.06 107 SER A CA 1
ATOM 859 C C . SER A 1 107 ? 15.920 -7.178 -11.903 1.00 74.06 107 SER A C 1
ATOM 861 O O . SER A 1 107 ? 14.693 -7.217 -12.014 1.00 74.06 107 SER A O 1
ATOM 863 N N . THR A 1 108 ? 16.613 -8.111 -11.253 1.00 78.81 108 THR A N 1
ATOM 864 C CA . THR A 1 108 ? 16.004 -9.188 -10.457 1.00 78.81 108 THR A CA 1
ATOM 865 C C . THR A 1 108 ? 15.268 -8.629 -9.241 1.00 78.81 108 THR A C 1
ATOM 867 O O . THR A 1 108 ? 14.194 -9.115 -8.893 1.00 78.81 108 THR A O 1
ATOM 870 N N . GLU A 1 109 ? 15.789 -7.550 -8.659 1.00 81.38 109 GLU A N 1
ATOM 871 C CA . GLU A 1 109 ? 15.200 -6.844 -7.521 1.00 81.38 109 GLU A CA 1
ATOM 872 C C . GLU A 1 109 ? 13.833 -6.228 -7.869 1.00 81.38 109 GLU A C 1
ATOM 874 O O . GLU A 1 109 ? 12.880 -6.366 -7.096 1.00 81.38 109 GLU A O 1
ATOM 879 N N . VAL A 1 110 ? 13.694 -5.645 -9.072 1.00 82.50 110 VAL A N 1
ATOM 880 C CA . VAL A 1 110 ? 12.394 -5.188 -9.606 1.00 82.50 110 VAL A CA 1
ATOM 881 C C . VAL A 1 110 ? 11.430 -6.355 -9.701 1.00 82.50 110 VAL A C 1
ATOM 883 O O . VAL A 1 110 ? 10.297 -6.255 -9.247 1.00 82.50 110 VAL A O 1
ATOM 886 N N . MET A 1 111 ? 11.854 -7.482 -10.276 1.00 83.06 111 MET A N 1
ATOM 887 C CA . MET A 1 111 ? 10.955 -8.622 -10.466 1.00 83.06 111 MET A CA 1
ATOM 888 C C . MET A 1 111 ? 10.499 -9.226 -9.135 1.00 83.06 111 MET A C 1
ATOM 890 O O . MET A 1 111 ? 9.324 -9.567 -8.988 1.00 83.06 111 MET A O 1
ATOM 894 N N . GLN A 1 112 ? 11.396 -9.316 -8.153 1.00 86.94 112 GLN A N 1
ATOM 895 C CA . GLN A 1 112 ? 11.079 -9.846 -6.830 1.00 86.94 112 GLN A CA 1
ATOM 896 C C . GLN A 1 112 ? 10.127 -8.926 -6.059 1.00 86.94 112 GLN A C 1
ATOM 898 O O . GLN A 1 112 ? 9.139 -9.393 -5.486 1.00 86.94 112 GLN A O 1
ATOM 903 N N . THR A 1 113 ? 10.384 -7.616 -6.068 1.00 85.25 113 THR A N 1
ATOM 904 C CA . THR A 1 113 ? 9.479 -6.645 -5.443 1.00 85.25 113 THR A CA 1
ATOM 905 C C . THR A 1 113 ? 8.123 -6.654 -6.138 1.00 85.25 113 THR A C 1
ATOM 907 O O . THR A 1 113 ? 7.114 -6.812 -5.456 1.00 85.25 113 THR A O 1
ATOM 910 N N . MET A 1 114 ? 8.080 -6.639 -7.475 1.00 84.44 114 MET A N 1
ATOM 911 C CA . MET A 1 114 ? 6.844 -6.741 -8.263 1.00 84.44 114 MET A CA 1
ATOM 912 C C . MET A 1 114 ? 6.020 -7.983 -7.899 1.00 84.44 114 MET A C 1
ATOM 914 O O . MET A 1 114 ? 4.805 -7.896 -7.722 1.00 84.44 114 MET A O 1
ATOM 918 N N . HIS A 1 115 ? 6.678 -9.134 -7.731 1.00 86.25 115 HIS A N 1
ATOM 919 C CA . HIS A 1 115 ? 6.024 -10.383 -7.342 1.00 86.25 115 HIS A CA 1
ATOM 920 C C . HIS A 1 115 ? 5.324 -10.279 -5.978 1.00 86.25 115 HIS A C 1
ATOM 922 O O . HIS A 1 115 ? 4.220 -10.799 -5.805 1.00 86.25 115 HIS A O 1
ATOM 928 N N . ASN A 1 116 ? 5.918 -9.564 -5.020 1.00 85.81 116 ASN A N 1
ATOM 929 C CA . ASN A 1 116 ? 5.294 -9.342 -3.718 1.00 85.81 116 ASN A CA 1
ATOM 930 C C . ASN A 1 116 ? 4.052 -8.439 -3.806 1.00 85.81 116 ASN A C 1
ATOM 932 O O . ASN A 1 116 ? 3.095 -8.679 -3.071 1.00 85.81 116 ASN A O 1
ATOM 936 N N . LEU A 1 117 ? 4.004 -7.471 -4.734 1.00 81.69 117 LEU A N 1
ATOM 937 C CA . LEU A 1 117 ? 2.806 -6.642 -4.942 1.00 81.69 117 LEU A CA 1
ATOM 938 C C . LEU A 1 117 ? 1.662 -7.385 -5.633 1.00 81.69 117 LEU A C 1
ATOM 940 O O . LEU A 1 117 ? 0.508 -7.048 -5.399 1.00 81.69 117 LEU A O 1
ATOM 944 N N . ILE A 1 118 ? 1.934 -8.404 -6.454 1.00 83.88 118 ILE A N 1
ATOM 945 C CA . ILE A 1 118 ? 0.869 -9.181 -7.121 1.00 83.88 118 ILE A CA 1
ATOM 946 C C . ILE A 1 118 ? -0.052 -9.875 -6.098 1.00 83.88 118 ILE A C 1
ATOM 948 O O . ILE A 1 118 ? -1.202 -10.183 -6.403 1.00 83.88 118 ILE A O 1
ATOM 952 N N . LYS A 1 119 ? 0.428 -10.082 -4.867 1.00 79.38 119 LYS A N 1
ATOM 953 C CA . LYS A 1 119 ? -0.342 -10.665 -3.757 1.00 79.38 119 LYS A CA 1
ATOM 954 C C . LYS A 1 119 ? -1.342 -9.682 -3.131 1.00 79.38 119 LYS A C 1
ATOM 956 O O . LYS A 1 119 ? -2.166 -10.094 -2.320 1.00 79.38 119 LYS A O 1
ATOM 961 N N . VAL A 1 120 ? -1.262 -8.400 -3.483 1.00 84.19 120 VAL A N 1
ATOM 962 C CA . VAL A 1 120 ? -2.110 -7.324 -2.965 1.00 84.19 120 VAL A CA 1
ATOM 963 C C . VAL A 1 120 ? -3.236 -7.094 -3.976 1.00 84.19 120 VAL A C 1
ATOM 965 O O . VAL A 1 120 ? -2.959 -6.607 -5.076 1.00 84.19 120 VAL A O 1
ATOM 968 N N . PRO A 1 121 ? -4.488 -7.476 -3.669 1.00 84.00 121 PRO A N 1
ATOM 969 C CA . PRO A 1 121 ? -5.565 -7.527 -4.659 1.00 84.00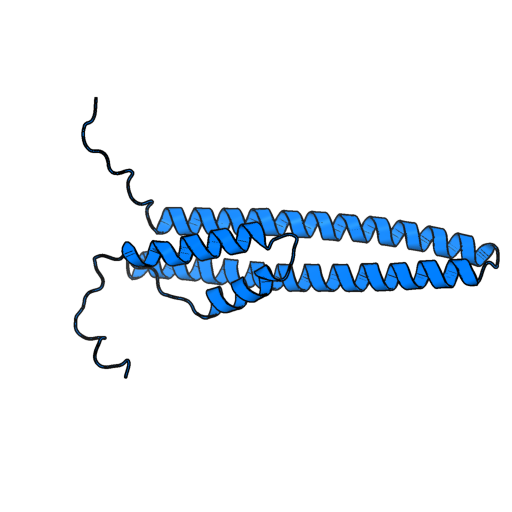 121 PRO A CA 1
ATOM 970 C C . PRO A 1 121 ? -5.836 -6.171 -5.323 1.00 84.00 121 PRO A C 1
ATOM 972 O O . PRO A 1 121 ? -6.185 -6.128 -6.500 1.00 84.00 121 PRO A O 1
ATOM 975 N N . GLU A 1 122 ? -5.601 -5.071 -4.609 1.00 82.62 122 GLU A N 1
ATOM 976 C CA . GLU A 1 122 ? -5.816 -3.702 -5.076 1.00 82.62 122 GLU A CA 1
ATOM 977 C C . GLU A 1 122 ? -4.912 -3.311 -6.255 1.00 82.62 122 GLU A C 1
ATOM 979 O O . GLU A 1 122 ? -5.323 -2.525 -7.106 1.00 82.62 122 GLU A O 1
ATOM 984 N N . VAL A 1 123 ? -3.696 -3.864 -6.322 1.00 85.19 123 VAL A N 1
ATOM 985 C CA . VAL A 1 123 ? -2.691 -3.554 -7.360 1.00 85.19 123 VAL A CA 1
ATOM 986 C C . VAL A 1 123 ? -2.299 -4.782 -8.190 1.00 85.19 123 VAL A C 1
ATOM 988 O O . VAL A 1 123 ? -1.473 -4.694 -9.095 1.00 85.19 123 VAL A O 1
ATOM 991 N N . ALA A 1 124 ? -2.898 -5.944 -7.924 1.00 85.81 124 ALA A N 1
ATOM 992 C CA . ALA A 1 124 ? -2.500 -7.210 -8.532 1.00 85.81 124 ALA A CA 1
ATOM 993 C C . ALA A 1 124 ? -2.641 -7.221 -10.059 1.00 85.81 124 ALA A C 1
ATOM 995 O O . ALA A 1 124 ? -1.766 -7.734 -10.757 1.00 85.81 124 ALA A O 1
ATOM 996 N N . ALA A 1 125 ? -3.742 -6.678 -10.586 1.00 87.50 125 ALA A N 1
ATOM 997 C CA . ALA A 1 125 ? -3.995 -6.649 -12.025 1.00 87.50 125 ALA A CA 1
ATOM 998 C C . ALA A 1 125 ? -2.975 -5.761 -12.751 1.00 87.50 125 ALA A C 1
ATOM 1000 O O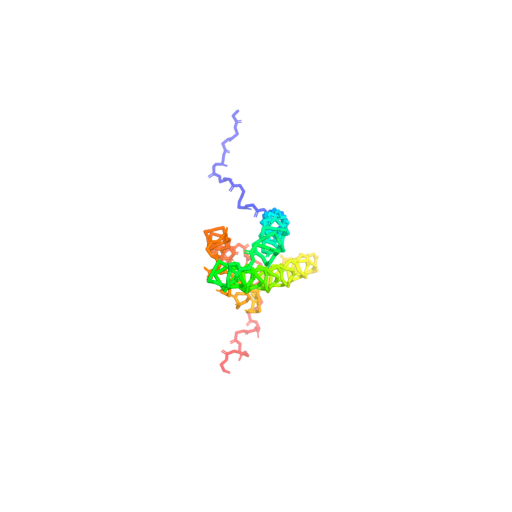 . ALA A 1 125 ? -2.274 -6.228 -13.647 1.00 87.50 125 ALA A O 1
ATOM 1001 N N . THR A 1 126 ? -2.819 -4.522 -12.283 1.00 86.00 126 THR A N 1
ATOM 1002 C CA . THR A 1 126 ? -1.912 -3.536 -12.880 1.00 86.00 126 THR A CA 1
ATOM 1003 C C . THR A 1 126 ? -0.456 -3.985 -12.801 1.00 86.00 126 THR A C 1
ATOM 1005 O O . THR A 1 126 ? 0.273 -3.882 -13.786 1.00 86.00 126 THR A O 1
ATOM 1008 N N . MET A 1 127 ? -0.029 -4.561 -11.673 1.00 86.44 127 MET A N 1
ATOM 1009 C CA . MET A 1 127 ? 1.345 -5.043 -11.518 1.00 86.44 127 MET A CA 1
ATOM 1010 C C . MET A 1 127 ? 1.634 -6.290 -12.363 1.00 86.44 127 MET A C 1
ATOM 1012 O O . MET A 1 127 ? 2.744 -6.452 -12.873 1.00 86.44 127 MET A O 1
ATOM 1016 N N . ARG A 1 128 ? 0.639 -7.159 -12.573 1.00 87.69 128 ARG A N 1
ATOM 1017 C CA . ARG A 1 128 ? 0.773 -8.315 -13.469 1.00 87.69 128 ARG A CA 1
ATOM 1018 C C . ARG A 1 128 ? 0.947 -7.878 -14.922 1.00 87.69 128 ARG A C 1
ATOM 1020 O O . ARG A 1 128 ? 1.774 -8.454 -15.627 1.00 87.69 128 ARG A O 1
ATOM 1027 N N . ASP A 1 129 ? 0.209 -6.865 -15.357 1.00 88.06 129 ASP A N 1
ATOM 1028 C CA . ASP A 1 129 ? 0.307 -6.357 -16.726 1.00 88.06 129 ASP A CA 1
ATOM 1029 C C . ASP A 1 129 ? 1.623 -5.611 -16.956 1.00 88.06 129 ASP A C 1
ATOM 1031 O O . ASP A 1 129 ? 2.332 -5.912 -17.917 1.00 88.06 129 ASP A O 1
ATOM 1035 N N . LEU A 1 130 ? 2.042 -4.771 -16.005 1.00 84.81 130 LEU A N 1
ATOM 1036 C CA . LEU A 1 130 ? 3.366 -4.143 -16.019 1.00 84.81 130 LEU A CA 1
ATOM 1037 C C . LEU A 1 130 ? 4.502 -5.180 -16.052 1.00 84.81 130 LEU A C 1
ATOM 1039 O O . LEU A 1 130 ? 5.472 -5.010 -16.786 1.00 84.81 130 LEU A O 1
ATOM 1043 N N . SER A 1 131 ? 4.384 -6.282 -15.304 1.00 84.06 131 SER A N 1
ATOM 1044 C CA . SER A 1 131 ? 5.375 -7.367 -15.326 1.00 84.06 131 SER A CA 1
ATOM 1045 C C . SER A 1 131 ? 5.481 -8.024 -16.709 1.00 84.06 131 SER A C 1
ATOM 1047 O O . SER A 1 131 ? 6.589 -8.273 -17.197 1.00 84.06 131 SER A O 1
ATOM 1049 N N . LYS A 1 132 ? 4.345 -8.250 -17.384 1.00 84.94 132 LYS A N 1
ATOM 1050 C CA . LYS A 1 132 ? 4.320 -8.768 -18.762 1.00 84.94 132 LYS A CA 1
ATOM 1051 C C . LYS A 1 132 ? 4.952 -7.782 -19.741 1.00 84.94 132 LYS A C 1
ATOM 1053 O O . LYS A 1 132 ? 5.712 -8.202 -20.611 1.00 84.94 132 LYS A O 1
ATOM 1058 N N . GLU A 1 133 ? 4.656 -6.491 -19.614 1.00 82.50 133 GLU A N 1
ATOM 1059 C CA . GLU A 1 133 ? 5.246 -5.452 -20.462 1.00 82.50 133 GLU A CA 1
ATOM 1060 C C . GLU A 1 133 ? 6.763 -5.371 -20.284 1.00 82.50 133 GLU A C 1
ATOM 1062 O O . GLU A 1 133 ? 7.488 -5.455 -21.272 1.00 82.50 133 GLU A O 1
ATOM 1067 N N . MET A 1 134 ? 7.260 -5.336 -19.044 1.00 76.31 134 MET A N 1
ATOM 1068 C CA . MET A 1 134 ? 8.702 -5.354 -18.763 1.00 76.31 134 MET A CA 1
ATOM 1069 C C . MET A 1 134 ? 9.398 -6.587 -19.350 1.00 76.31 134 MET A C 1
ATOM 1071 O O . MET A 1 134 ? 10.541 -6.505 -19.798 1.00 76.31 134 MET A O 1
ATOM 1075 N N . MET A 1 135 ? 8.717 -7.737 -19.392 1.00 75.31 135 MET A N 1
ATOM 1076 C CA . MET A 1 135 ? 9.265 -8.944 -20.009 1.00 75.31 135 MET A CA 1
ATOM 1077 C C . MET A 1 135 ? 9.346 -8.842 -21.541 1.00 75.31 135 MET A C 1
ATOM 1079 O O . MET A 1 135 ? 10.302 -9.354 -22.121 1.00 75.31 135 MET A O 1
ATOM 1083 N N . LYS A 1 136 ? 8.398 -8.156 -22.196 1.00 73.19 136 LYS A N 1
ATOM 1084 C CA . LYS A 1 136 ? 8.374 -7.956 -23.659 1.00 73.19 136 LYS A CA 1
ATOM 1085 C C . LYS A 1 136 ? 9.458 -6.996 -24.153 1.00 73.19 136 LYS A C 1
ATOM 1087 O O . LYS A 1 136 ? 9.959 -7.156 -25.262 1.00 73.19 136 LYS A O 1
ATOM 1092 N N . VAL A 1 137 ? 9.873 -6.035 -23.331 1.00 65.00 137 VAL A N 1
ATOM 1093 C CA . VAL A 1 137 ? 10.913 -5.056 -23.701 1.00 65.00 137 VAL A CA 1
ATOM 1094 C C . VAL A 1 137 ? 12.306 -5.692 -23.855 1.00 65.00 137 VAL A C 1
ATOM 1096 O O . VAL A 1 137 ? 13.184 -5.115 -24.494 1.00 65.00 137 VAL A O 1
ATOM 1099 N N . LYS A 1 138 ? 12.485 -6.949 -23.412 1.00 52.25 138 LYS A N 1
ATOM 1100 C CA . LYS A 1 138 ? 13.693 -7.764 -23.657 1.00 52.25 138 LYS A CA 1
ATOM 1101 C C . LYS A 1 138 ? 14.102 -7.869 -25.134 1.00 52.25 138 LYS A C 1
ATOM 1103 O O . LYS A 1 138 ? 15.274 -8.105 -25.396 1.00 52.25 138 LYS A O 1
ATOM 1108 N N . TYR A 1 139 ? 13.179 -7.703 -26.083 1.00 46.34 139 TYR A N 1
ATOM 1109 C CA . TYR A 1 139 ? 13.442 -7.943 -27.509 1.00 46.34 139 TYR A CA 1
ATOM 1110 C C . TYR A 1 139 ? 13.851 -6.696 -28.311 1.00 46.34 139 TYR A C 1
ATOM 1112 O O . TYR A 1 139 ? 14.079 -6.801 -29.515 1.00 46.34 139 TYR A O 1
ATOM 1120 N N . LEU A 1 140 ? 13.954 -5.522 -27.677 1.00 41.69 140 LEU A N 1
ATOM 1121 C CA . LEU A 1 140 ? 14.224 -4.255 -28.376 1.00 41.69 140 LEU A CA 1
ATOM 1122 C C . LEU A 1 140 ? 15.652 -3.725 -28.207 1.00 41.69 140 LEU A C 1
ATOM 1124 O O . LEU A 1 140 ? 16.039 -2.791 -28.906 1.00 41.69 140 LEU A O 1
ATOM 1128 N N . CYS A 1 141 ? 16.474 -4.345 -27.357 1.00 40.31 141 CYS A N 1
ATOM 1129 C CA . CYS A 1 141 ? 17.890 -3.999 -27.260 1.00 40.31 141 CYS A CA 1
ATOM 1130 C C . CYS A 1 141 ? 18.692 -4.700 -28.367 1.00 40.31 141 CYS A C 1
ATOM 1132 O O . CYS A 1 141 ? 19.447 -5.636 -28.118 1.00 40.31 141 CYS A O 1
ATOM 1134 N N . LYS A 1 142 ? 18.514 -4.258 -29.616 1.00 39.56 142 LYS A N 1
ATOM 1135 C CA . LYS A 1 142 ? 19.219 -4.794 -30.792 1.00 39.56 142 LYS A CA 1
ATOM 1136 C C . LYS A 1 142 ? 20.657 -4.274 -30.966 1.00 39.56 142 LYS A C 1
ATOM 1138 O O . LYS A 1 142 ? 21.211 -4.462 -32.035 1.00 39.56 142 LYS A O 1
ATOM 1143 N N . ASN A 1 143 ? 21.259 -3.665 -29.936 1.00 38.56 143 ASN A N 1
ATOM 1144 C CA . ASN A 1 143 ? 22.631 -3.126 -29.976 1.00 38.56 143 ASN A CA 1
ATOM 1145 C C . ASN A 1 143 ? 23.512 -3.513 -28.767 1.00 38.56 143 ASN A C 1
ATOM 1147 O O . ASN A 1 143 ? 24.526 -2.873 -28.518 1.00 38.56 143 ASN A O 1
ATOM 1151 N N . CYS A 1 144 ? 23.181 -4.581 -28.034 1.00 37.25 144 CYS A N 1
ATOM 1152 C CA . CYS A 1 144 ? 24.106 -5.177 -27.057 1.00 37.25 144 CYS A CA 1
ATOM 1153 C C . CYS A 1 144 ? 24.390 -6.638 -27.418 1.00 37.25 144 CYS A C 1
ATOM 1155 O O . CYS A 1 144 ? 24.029 -7.551 -26.686 1.00 37.25 144 CYS A O 1
ATOM 1157 N N . PHE A 1 145 ? 25.020 -6.854 -28.571 1.00 37.41 145 PHE A N 1
ATOM 1158 C CA . PHE A 1 145 ? 25.797 -8.066 -28.833 1.00 37.41 145 PHE A CA 1
ATOM 1159 C C . PHE A 1 145 ? 27.265 -7.647 -28.949 1.00 37.41 145 PHE A C 1
ATOM 1161 O O . PHE A 1 145 ? 27.855 -7.675 -30.022 1.00 37.41 145 PHE A O 1
ATOM 1168 N N . ASN A 1 146 ? 27.856 -7.216 -27.832 1.00 37.19 146 ASN A N 1
ATOM 1169 C CA . ASN A 1 146 ? 29.291 -7.409 -27.684 1.00 37.19 146 ASN A CA 1
ATOM 1170 C C . ASN A 1 146 ? 29.461 -8.851 -27.218 1.00 37.19 146 ASN A C 1
ATOM 1172 O O . ASN A 1 146 ? 29.034 -9.233 -26.132 1.00 37.19 146 ASN A O 1
ATOM 1176 N N . LEU A 1 147 ? 30.043 -9.649 -28.104 1.00 44.25 147 LEU A N 1
ATOM 1177 C CA . LEU A 1 147 ? 30.251 -11.095 -28.033 1.00 44.25 147 LEU A CA 1
ATOM 1178 C C . LEU A 1 147 ? 31.154 -11.544 -26.858 1.00 44.25 147 LEU A C 1
ATOM 1180 O O . LEU A 1 147 ? 31.531 -12.707 -26.790 1.00 44.25 147 LEU A O 1
ATOM 1184 N N . HIS A 1 148 ? 31.514 -10.643 -25.939 1.00 44.53 148 HIS A N 1
ATOM 1185 C CA . HIS A 1 148 ? 32.515 -10.871 -24.897 1.00 44.53 148 HIS A CA 1
ATOM 1186 C C . HIS A 1 148 ? 31.926 -11.296 -23.535 1.00 44.53 148 HIS A C 1
ATOM 1188 O O . HIS A 1 148 ? 32.636 -11.887 -22.729 1.00 44.53 148 HIS A O 1
ATOM 1194 N N . ASP A 1 149 ? 30.622 -11.100 -23.294 1.00 38.88 149 ASP A N 1
ATOM 1195 C CA . ASP A 1 149 ? 29.995 -11.427 -21.995 1.00 38.88 149 ASP A CA 1
ATOM 1196 C C . ASP A 1 149 ? 29.309 -12.806 -21.948 1.00 38.88 149 ASP A C 1
ATOM 1198 O O . ASP A 1 149 ? 28.778 -13.205 -20.914 1.00 38.88 149 ASP A O 1
ATOM 1202 N N . ILE A 1 150 ? 29.334 -13.577 -23.043 1.00 45.34 150 ILE A N 1
ATOM 1203 C CA . ILE A 1 150 ? 28.752 -14.935 -23.070 1.00 45.34 150 ILE A CA 1
ATOM 1204 C C . ILE A 1 150 ? 29.634 -15.942 -22.303 1.00 45.34 150 ILE A C 1
ATOM 1206 O O . ILE A 1 150 ? 29.152 -16.993 -21.894 1.00 45.34 150 ILE A O 1
ATOM 1210 N N . ILE A 1 151 ? 30.902 -15.611 -22.033 1.00 45.94 151 ILE A N 1
ATOM 1211 C CA . ILE A 1 151 ? 31.851 -16.525 -21.373 1.00 45.94 151 ILE A CA 1
ATOM 1212 C C . ILE A 1 151 ? 31.743 -16.490 -19.833 1.00 45.94 151 ILE A C 1
ATOM 1214 O O . ILE A 1 151 ? 32.104 -17.465 -19.186 1.00 45.94 151 ILE A O 1
ATOM 1218 N N . TYR A 1 152 ? 31.178 -15.440 -19.223 1.00 42.88 152 TYR A N 1
ATOM 1219 C CA . TYR A 1 152 ? 31.146 -15.276 -17.754 1.00 42.88 152 TYR A CA 1
ATOM 1220 C C . TYR A 1 152 ? 29.777 -15.545 -17.097 1.00 42.88 152 TYR A C 1
ATOM 1222 O O . TYR A 1 152 ? 29.463 -14.995 -16.043 1.00 42.88 152 TYR A O 1
ATOM 1230 N N . CYS A 1 153 ? 28.939 -16.386 -17.704 1.00 36.59 153 CYS A N 1
ATOM 1231 C CA . CYS A 1 153 ? 27.672 -16.836 -17.107 1.00 36.59 153 CYS A CA 1
ATOM 1232 C C . CYS A 1 153 ? 27.438 -18.348 -17.284 1.00 36.59 153 CYS A C 1
ATOM 1234 O O . CYS A 1 153 ? 26.315 -18.770 -17.568 1.00 36.59 153 CYS A O 1
ATOM 1236 N N . PHE A 1 154 ? 28.497 -19.144 -17.103 1.00 39.03 154 PHE A N 1
ATOM 1237 C CA . PHE A 1 154 ? 28.393 -20.529 -16.638 1.00 39.03 154 PHE A CA 1
ATOM 1238 C C . PHE A 1 154 ? 28.979 -20.627 -15.230 1.00 39.03 154 PHE A C 1
ATOM 1240 O O . PHE A 1 154 ? 30.009 -19.956 -14.990 1.00 39.03 154 PHE A O 1
#

InterPro domains:
  IPR005024 Snf7 family [PF03357] (19-137)
  IPR005024 Snf7 family [PTHR10476] (9-137)

Sequence (154 aa):
MGIFGKSPSADPKEQVKQWTSTIRKESYKLDRQIRGIQREEEKVKRSMKEAAKKGNKDVCIILAKEILRSRKTINKLYTSKTHMNSIQMQMKNQLSILRMAGSLQKSTEVMQTMHNLIKVPEVAATMRDLSKEMMKVKYLCKNCFNLHDIIYCF

Organism: NCBI:txid506608

Secondary structure (DSSP, 8-state):
-----------HHHHHHHHHHHHHHHHHHHHHHHHHHHHHHHHHHHHHHHHHHTT-HHHHHHHHHHHHHHHHHHHHHHHHHHHHHHHHHHHHHHHHHHHHHSS----HHHHHHHHHHHTSTTTHHHHHHHHHHHHHGGG--TT---TTSSTT--

pLDDT: mean 81.03, std 17.85, range [36.59, 96.5]